Protein AF-A0A7W0F7J7-F1 (afdb_monomer_lite)

Foldseek 3Di:
DVVLVVLLVLLLVCVPPPPDSVVCLVVVCVVVVVPDDDPSVVSVVVSVVVNVVVVCVVCVVVVVVVD

Sequence (67 aa):
MVEAIILGIVQGLTEFLPVSSTAHLILLPWFFGWKGDIDSLTFDVALHAGTLLALISCFWKDWVEIL

pLDDT: mean 84.08, std 8.86, range [56.88, 94.62]

Radius of gyration: 13.94 Å; chains: 1; bounding box: 30×20×40 Å

Structure (mmCIF, N/CA/C/O backbone):
data_AF-A0A7W0F7J7-F1
#
_entry.id   AF-A0A7W0F7J7-F1
#
loop_
_atom_site.group_PDB
_atom_site.id
_atom_site.type_symbol
_atom_site.label_atom_id
_atom_site.label_alt_id
_atom_site.label_comp_id
_atom_site.label_asym_id
_atom_site.label_entity_id
_atom_site.label_seq_id
_atom_site.pdbx_PDB_ins_code
_atom_site.Cartn_x
_atom_site.Cartn_y
_atom_site.Cartn_z
_atom_site.occupancy
_atom_site.B_iso_or_equiv
_atom_site.auth_seq_id
_atom_site.auth_comp_id
_atom_site.auth_asym_id
_atom_site.auth_atom_id
_atom_site.pdbx_PDB_model_num
ATOM 1 N N . MET A 1 1 ? 7.574 6.296 -13.089 1.00 70.94 1 MET A N 1
ATOM 2 C CA . MET A 1 1 ? 6.326 6.900 -12.514 1.00 70.94 1 MET A CA 1
ATOM 3 C C . MET A 1 1 ? 5.138 5.956 -12.656 1.00 70.94 1 MET A C 1
ATOM 5 O O . MET A 1 1 ? 4.415 5.763 -11.688 1.00 70.94 1 MET A O 1
ATOM 9 N N . VAL A 1 2 ? 4.966 5.321 -13.821 1.00 82.06 2 VAL A N 1
ATOM 10 C CA . VAL A 1 2 ? 4.001 4.223 -13.989 1.00 82.06 2 VAL A CA 1
ATOM 11 C C . VAL A 1 2 ? 4.389 3.008 -13.132 1.00 82.06 2 VAL A C 1
ATOM 13 O O . VAL A 1 2 ? 3.505 2.427 -12.509 1.00 82.06 2 VAL A O 1
ATOM 16 N N . GLU A 1 3 ? 5.685 2.683 -12.993 1.00 82.06 3 GLU A N 1
ATOM 17 C CA . GLU A 1 3 ? 6.127 1.591 -12.105 1.00 82.06 3 GLU A CA 1
ATOM 18 C C . GLU A 1 3 ? 5.708 1.830 -10.654 1.00 82.06 3 GLU A C 1
ATOM 20 O O . GLU A 1 3 ? 5.177 0.934 -10.011 1.00 82.06 3 GLU A O 1
ATOM 25 N N . ALA A 1 4 ? 5.891 3.055 -10.152 1.00 83.38 4 ALA A N 1
ATOM 26 C CA . ALA A 1 4 ? 5.560 3.410 -8.774 1.00 83.38 4 ALA A CA 1
ATOM 27 C C . ALA A 1 4 ? 4.061 3.249 -8.472 1.00 83.38 4 ALA A C 1
ATOM 29 O O . ALA A 1 4 ? 3.697 2.795 -7.391 1.00 83.38 4 ALA A O 1
ATOM 30 N N . ILE A 1 5 ? 3.191 3.571 -9.437 1.00 86.62 5 ILE A N 1
ATOM 31 C CA . ILE A 1 5 ? 1.742 3.359 -9.308 1.00 86.62 5 ILE A CA 1
ATOM 32 C C . ILE A 1 5 ? 1.428 1.860 -9.266 1.00 86.62 5 ILE A C 1
ATOM 34 O O . ILE A 1 5 ? 0.664 1.421 -8.409 1.00 86.62 5 ILE A O 1
ATOM 38 N N . ILE A 1 6 ? 2.033 1.067 -10.156 1.00 87.38 6 ILE A N 1
ATOM 39 C CA . ILE A 1 6 ? 1.825 -0.387 -10.204 1.00 87.38 6 ILE A CA 1
ATOM 40 C C . ILE A 1 6 ? 2.291 -1.038 -8.898 1.00 87.38 6 ILE A C 1
ATOM 42 O O . ILE A 1 6 ? 1.533 -1.785 -8.285 1.00 87.38 6 ILE A O 1
ATOM 46 N N . LEU A 1 7 ? 3.505 -0.724 -8.443 1.00 87.69 7 LEU A N 1
ATOM 47 C CA . LEU A 1 7 ? 4.063 -1.260 -7.202 1.00 87.69 7 LEU A CA 1
ATOM 48 C C . LEU A 1 7 ? 3.269 -0.798 -5.976 1.00 87.69 7 LEU A C 1
ATOM 50 O O . LEU A 1 7 ? 3.055 -1.591 -5.067 1.00 87.69 7 LEU A O 1
ATOM 54 N N . GLY A 1 8 ? 2.759 0.437 -5.973 1.00 87.69 8 GLY A N 1
ATOM 55 C CA . GLY A 1 8 ? 1.878 0.927 -4.914 1.00 87.69 8 GLY A CA 1
ATOM 56 C C . GLY A 1 8 ? 0.548 0.180 -4.839 1.00 87.69 8 GLY A C 1
ATOM 57 O O . GLY A 1 8 ? 0.113 -0.185 -3.748 1.00 87.69 8 GLY A O 1
ATOM 58 N N . ILE A 1 9 ? -0.072 -0.116 -5.986 1.00 89.12 9 ILE A N 1
ATOM 59 C CA . ILE A 1 9 ? -1.283 -0.949 -6.043 1.00 89.12 9 ILE A CA 1
ATOM 60 C C . ILE A 1 9 ? -0.972 -2.367 -5.553 1.00 89.12 9 ILE A C 1
ATOM 62 O O . ILE A 1 9 ? -1.723 -2.919 -4.752 1.00 89.12 9 ILE A O 1
ATOM 66 N N . VAL A 1 10 ? 0.139 -2.953 -6.002 1.00 89.06 10 VAL A N 1
ATOM 67 C CA . VAL A 1 10 ? 0.543 -4.305 -5.599 1.00 89.06 10 VAL A CA 1
ATOM 68 C C . VAL A 1 10 ? 0.821 -4.371 -4.103 1.00 89.06 10 VAL A C 1
ATOM 70 O O . VAL A 1 10 ? 0.291 -5.268 -3.455 1.00 89.06 10 VAL A O 1
ATOM 73 N N . GLN A 1 11 ? 1.569 -3.426 -3.530 1.00 89.31 11 GLN A N 1
ATOM 74 C CA . GLN A 1 11 ? 1.772 -3.356 -2.082 1.00 89.31 11 GLN A CA 1
ATOM 75 C C . GLN A 1 11 ? 0.433 -3.228 -1.360 1.00 89.31 11 GLN A C 1
ATOM 77 O O . GLN A 1 11 ? 0.144 -4.012 -0.464 1.00 89.31 11 GLN A O 1
ATOM 82 N N . GLY A 1 12 ? -0.405 -2.274 -1.767 1.00 88.12 12 GLY A N 1
ATOM 83 C CA . GLY A 1 12 ? -1.698 -2.049 -1.130 1.00 88.12 12 GLY A CA 1
ATOM 84 C C . GLY A 1 12 ? -2.599 -3.283 -1.149 1.00 88.12 12 GLY A 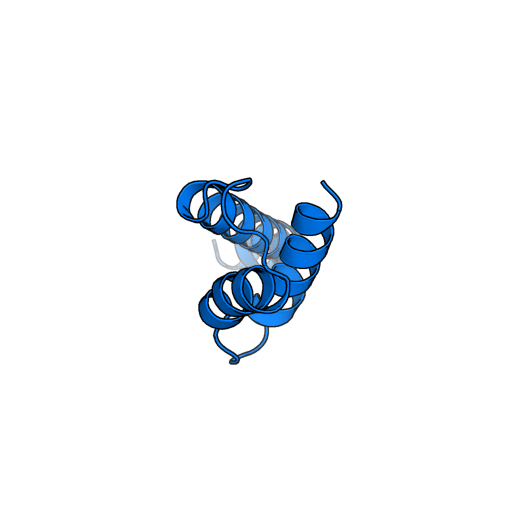C 1
ATOM 85 O O . GLY A 1 12 ? -3.358 -3.475 -0.215 1.00 88.12 12 GLY A O 1
ATOM 86 N N . LEU A 1 13 ? -2.509 -4.143 -2.166 1.00 87.62 13 LEU A N 1
ATOM 87 C CA . LEU A 1 13 ? -3.274 -5.393 -2.225 1.00 87.62 13 LEU A CA 1
ATOM 88 C C . LEU A 1 13 ? -2.602 -6.538 -1.457 1.00 87.62 13 LEU A C 1
ATOM 90 O O . LEU A 1 13 ? -3.278 -7.299 -0.768 1.00 87.62 13 LEU A O 1
ATOM 94 N N . THR A 1 14 ? -1.286 -6.685 -1.596 1.00 87.94 14 THR A N 1
ATOM 95 C CA . THR A 1 14 ? -0.526 -7.814 -1.039 1.00 87.94 14 THR A CA 1
ATOM 96 C C . THR A 1 14 ? -0.200 -7.660 0.439 1.00 87.94 14 THR A C 1
ATOM 98 O O . THR A 1 14 ? 0.019 -8.672 1.087 1.00 87.94 14 THR A O 1
ATOM 101 N N . GLU A 1 15 ? -0.221 -6.449 0.992 1.00 86.94 15 GLU A N 1
ATOM 102 C CA . GLU A 1 15 ? 0.025 -6.214 2.421 1.00 86.94 15 GLU A CA 1
ATOM 103 C C . GLU A 1 15 ? -1.103 -6.777 3.301 1.00 86.94 15 GLU A C 1
ATOM 105 O O . GLU A 1 15 ? -0.861 -7.278 4.396 1.00 86.94 15 GLU A O 1
ATOM 110 N N . PHE A 1 16 ? -2.346 -6.752 2.808 1.00 81.69 16 PHE A N 1
ATOM 111 C CA . PHE A 1 16 ? -3.504 -7.313 3.519 1.00 81.69 16 PHE A CA 1
ATOM 112 C C . PHE A 1 16 ? -3.696 -8.814 3.275 1.00 81.69 16 PHE A C 1
ATOM 114 O O . PHE A 1 16 ? -4.514 -9.452 3.940 1.00 81.69 16 PHE A O 1
ATOM 121 N N . LEU A 1 17 ? -2.970 -9.384 2.313 1.00 82.94 17 LEU A N 1
ATOM 122 C CA . LEU A 1 17 ? -3.028 -10.798 1.966 1.00 82.94 17 LEU A CA 1
ATOM 123 C C . LEU A 1 17 ? -1.790 -11.513 2.535 1.00 82.94 17 LEU A C 1
ATOM 125 O O . LEU A 1 17 ? -0.686 -10.982 2.468 1.00 82.94 17 LEU A O 1
ATOM 129 N N . PRO A 1 18 ? -1.901 -12.750 3.048 1.00 77.69 18 PRO A N 1
ATOM 130 C CA . PRO A 1 18 ? -0.754 -13.502 3.564 1.00 77.69 18 PRO A CA 1
ATOM 131 C C . PRO A 1 18 ? 0.102 -14.083 2.419 1.00 77.69 18 PRO A C 1
ATOM 133 O O . PRO A 1 18 ? 0.278 -15.296 2.314 1.00 77.69 18 PRO A O 1
ATOM 136 N N . VAL A 1 19 ? 0.600 -13.226 1.521 1.00 77.38 19 VAL A N 1
ATOM 137 C CA . VAL A 1 19 ? 1.267 -13.608 0.259 1.00 77.38 19 VAL A CA 1
ATOM 138 C C . VAL A 1 19 ? 2.698 -13.072 0.110 1.00 77.38 19 VAL A C 1
ATOM 140 O O . VAL A 1 19 ? 3.280 -13.205 -0.959 1.00 77.38 19 VAL A O 1
ATOM 143 N N . SER A 1 20 ? 3.314 -12.548 1.177 1.00 81.19 20 SER A N 1
ATOM 144 C CA . SER A 1 20 ? 4.643 -11.903 1.160 1.00 81.19 20 SER A CA 1
ATOM 145 C C . SER A 1 20 ? 4.706 -10.708 0.195 1.00 81.19 20 SER A C 1
ATOM 147 O O . SER A 1 20 ? 4.981 -10.845 -1.003 1.00 81.19 20 SER A O 1
ATOM 149 N N . SER A 1 21 ? 4.459 -9.509 0.724 1.00 76.81 21 SER A N 1
ATOM 150 C CA . SER A 1 21 ? 4.472 -8.251 -0.032 1.00 76.81 21 SER A CA 1
ATOM 151 C C . SER A 1 21 ? 5.864 -7.929 -0.600 1.00 76.81 21 SER A C 1
ATOM 153 O O . SER A 1 21 ? 5.999 -7.633 -1.790 1.00 76.81 21 SER A O 1
ATOM 155 N N . THR A 1 22 ? 6.930 -8.151 0.181 1.00 79.31 22 THR A N 1
ATOM 156 C CA . THR A 1 2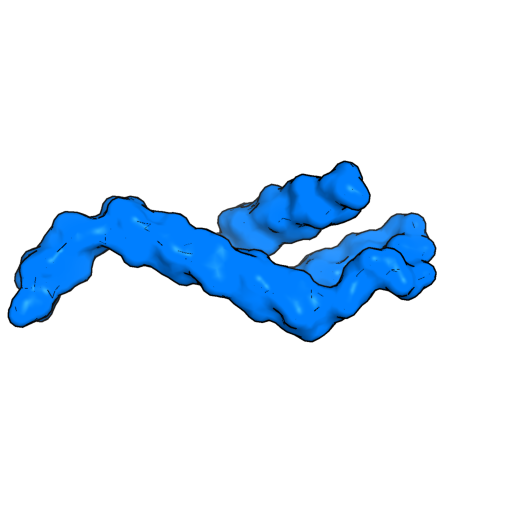2 ? 8.332 -7.977 -0.256 1.00 79.31 22 THR A CA 1
ATOM 157 C C . THR A 1 22 ? 8.697 -8.845 -1.464 1.00 79.31 22 THR A C 1
ATOM 159 O O . THR A 1 22 ? 9.422 -8.402 -2.353 1.00 79.31 22 THR A O 1
ATOM 162 N N . ALA A 1 23 ? 8.183 -10.079 -1.540 1.00 80.81 23 ALA A N 1
ATOM 163 C CA . ALA A 1 23 ? 8.473 -10.957 -2.672 1.00 80.81 23 ALA A CA 1
ATOM 164 C C . ALA A 1 23 ? 7.948 -10.362 -3.986 1.00 80.81 23 ALA A C 1
ATOM 166 O O . ALA A 1 23 ? 8.661 -10.370 -4.986 1.00 80.81 23 ALA A O 1
ATOM 167 N N . HIS A 1 24 ? 6.740 -9.796 -3.977 1.00 83.75 24 HIS A N 1
ATOM 168 C CA . HIS A 1 24 ? 6.122 -9.203 -5.162 1.00 83.75 24 HIS A CA 1
ATOM 169 C C . HIS A 1 24 ? 6.806 -7.898 -5.583 1.00 83.75 24 HIS A C 1
ATOM 171 O O . HIS A 1 24 ? 7.011 -7.685 -6.780 1.00 83.75 24 HIS A O 1
ATOM 177 N N . LEU A 1 25 ? 7.218 -7.068 -4.619 1.00 79.31 25 LEU A N 1
ATOM 178 C CA . LEU A 1 25 ? 7.961 -5.833 -4.885 1.00 79.31 25 LEU A CA 1
ATOM 179 C C . LEU A 1 25 ? 9.356 -6.075 -5.472 1.00 79.31 25 LEU A C 1
ATOM 181 O O . LEU A 1 25 ? 9.844 -5.231 -6.212 1.00 79.31 25 LEU A O 1
ATOM 185 N N . ILE A 1 26 ? 9.971 -7.235 -5.224 1.00 80.75 26 ILE A N 1
ATOM 186 C CA . ILE A 1 26 ? 11.259 -7.613 -5.831 1.00 80.75 26 ILE A CA 1
ATOM 187 C C . ILE A 1 26 ? 11.055 -8.362 -7.159 1.00 80.75 26 ILE A C 1
ATOM 189 O O . ILE A 1 26 ? 11.768 -8.113 -8.135 1.00 80.75 26 ILE A O 1
ATOM 193 N N . LEU A 1 27 ? 10.078 -9.274 -7.227 1.00 82.38 27 LEU A N 1
ATOM 194 C CA . LEU A 1 27 ? 9.817 -10.103 -8.411 1.00 82.38 27 LEU A CA 1
ATOM 195 C C . LEU A 1 27 ? 9.274 -9.302 -9.593 1.00 82.38 27 LEU A C 1
ATOM 197 O O . LEU A 1 27 ? 9.671 -9.579 -10.723 1.00 82.38 27 LEU A O 1
ATOM 201 N N . LEU A 1 28 ? 8.390 -8.325 -9.369 1.00 83.38 28 LEU A N 1
ATOM 202 C CA . LEU A 1 28 ? 7.793 -7.544 -10.457 1.00 83.38 28 LEU A CA 1
ATOM 203 C C . LEU A 1 28 ? 8.833 -6.686 -11.200 1.00 83.38 28 LEU A C 1
ATOM 205 O O . LEU A 1 28 ? 8.945 -6.849 -12.417 1.00 83.38 28 LEU A O 1
ATOM 209 N N . PRO A 1 29 ? 9.655 -5.851 -10.533 1.00 80.12 29 PRO A N 1
ATOM 210 C CA . PRO A 1 29 ? 10.731 -5.120 -11.200 1.00 80.12 29 PRO A CA 1
ATOM 211 C C . PRO A 1 29 ? 11.743 -6.047 -11.871 1.00 80.12 29 PRO A C 1
ATOM 213 O O . PRO A 1 29 ? 12.232 -5.741 -12.957 1.00 80.12 29 PRO A O 1
ATOM 216 N N . TRP A 1 30 ? 12.039 -7.201 -11.263 1.00 80.56 30 TRP A N 1
ATOM 217 C CA . TRP A 1 30 ? 12.944 -8.184 -11.853 1.00 80.56 30 TRP A CA 1
ATOM 218 C C . TRP A 1 30 ? 12.374 -8.809 -13.135 1.00 80.56 30 TRP A C 1
ATOM 220 O O . TRP A 1 30 ? 13.091 -8.905 -14.131 1.00 80.56 30 TRP A O 1
ATOM 230 N N . PHE A 1 31 ? 11.089 -9.172 -13.140 1.00 83.12 31 PHE A N 1
ATOM 231 C CA . PHE A 1 31 ? 10.398 -9.755 -14.293 1.00 83.12 31 PHE A CA 1
ATOM 232 C C . PHE A 1 31 ? 10.237 -8.756 -15.447 1.00 83.12 31 PHE A C 1
ATOM 234 O O . PHE A 1 31 ? 10.445 -9.113 -16.605 1.00 83.12 31 PHE A O 1
ATOM 241 N N . PHE A 1 32 ? 9.913 -7.497 -15.138 1.00 80.69 32 PHE A N 1
ATOM 242 C CA . PHE A 1 32 ? 9.763 -6.428 -16.132 1.00 80.69 32 PHE A CA 1
ATOM 243 C C . PHE A 1 32 ? 11.088 -5.750 -16.526 1.00 80.69 32 PHE A C 1
ATOM 245 O O . PHE A 1 32 ? 11.103 -4.910 -17.424 1.00 80.69 32 PHE A O 1
ATOM 252 N N . GLY A 1 33 ? 12.208 -6.121 -15.896 1.00 77.44 33 GLY A N 1
ATOM 253 C CA . GLY A 1 33 ? 13.530 -5.579 -16.210 1.00 77.44 33 GLY A CA 1
ATOM 254 C C . GLY A 1 33 ? 13.768 -4.144 -15.725 1.00 77.44 33 GLY A C 1
ATOM 255 O O . GLY A 1 33 ? 14.663 -3.479 -16.242 1.00 77.44 33 GLY A O 1
ATOM 256 N N . TRP A 1 34 ? 13.016 -3.670 -14.728 1.00 80.00 34 TRP A N 1
ATOM 257 C CA . TRP A 1 34 ? 13.119 -2.333 -14.123 1.00 80.00 34 TRP A CA 1
ATOM 258 C C . TRP A 1 34 ? 14.355 -2.200 -13.212 1.00 80.00 34 TRP A C 1
ATOM 260 O O . TRP A 1 34 ? 14.258 -1.946 -12.011 1.00 80.00 34 TRP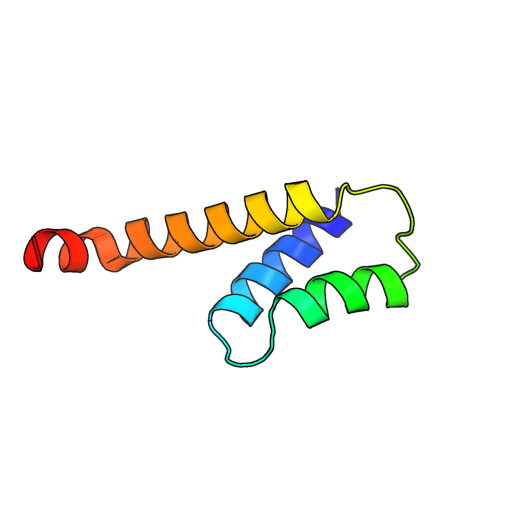 A O 1
ATOM 270 N N . LYS A 1 35 ? 15.550 -2.434 -13.766 1.00 59.09 35 LYS A N 1
ATOM 271 C CA . LYS A 1 35 ? 16.820 -2.337 -13.035 1.00 59.09 35 LYS A CA 1
ATOM 272 C C . LYS A 1 35 ? 17.323 -0.890 -13.011 1.00 59.09 35 LYS A C 1
ATOM 274 O O . LYS A 1 35 ? 17.869 -0.431 -14.006 1.00 59.09 35 LYS A O 1
ATOM 279 N N . GLY A 1 36 ? 17.249 -0.238 -11.847 1.00 59.09 36 GLY A N 1
ATOM 280 C CA . GLY A 1 36 ? 18.070 0.942 -11.531 1.00 59.09 36 GLY A CA 1
ATOM 281 C C . GLY A 1 36 ? 17.350 2.277 -11.318 1.00 59.09 36 GLY A C 1
ATOM 282 O O . GLY A 1 36 ? 18.021 3.234 -10.952 1.00 59.09 36 GLY A O 1
ATOM 283 N N . ASP A 1 37 ? 16.027 2.358 -11.486 1.00 56.88 37 ASP A N 1
ATOM 284 C CA . ASP A 1 37 ? 15.298 3.640 -11.403 1.00 56.88 37 ASP A CA 1
ATOM 285 C C . ASP A 1 37 ? 14.691 3.954 -10.026 1.00 56.88 37 ASP A C 1
ATOM 287 O O . ASP A 1 37 ? 14.266 5.081 -9.772 1.00 56.88 37 ASP A O 1
ATOM 291 N N . ILE A 1 38 ? 14.632 2.974 -9.121 1.00 60.19 38 ILE A N 1
ATOM 292 C CA . ILE A 1 38 ? 13.928 3.101 -7.843 1.00 60.19 38 ILE A CA 1
ATOM 293 C C . ILE A 1 38 ? 14.845 2.583 -6.739 1.00 60.19 38 ILE A C 1
ATOM 295 O O . ILE A 1 38 ? 15.272 1.428 -6.778 1.00 60.19 38 ILE A O 1
ATOM 299 N N . ASP A 1 39 ? 15.163 3.433 -5.762 1.00 65.44 39 ASP A N 1
ATOM 300 C CA . ASP A 1 39 ? 15.823 2.988 -4.536 1.00 65.44 39 ASP A CA 1
ATOM 301 C C . ASP A 1 39 ? 14.863 2.066 -3.778 1.00 65.44 39 ASP A C 1
ATOM 303 O O . ASP A 1 39 ? 13.943 2.526 -3.098 1.00 65.44 39 ASP A O 1
ATOM 307 N N . SER A 1 40 ? 15.048 0.758 -3.974 1.00 71.81 40 SER A N 1
ATOM 308 C CA . SER A 1 40 ? 14.104 -0.271 -3.540 1.00 71.81 40 SER A CA 1
ATOM 309 C C . SER A 1 40 ? 13.856 -0.199 -2.036 1.00 71.81 40 SER A C 1
ATOM 311 O O . SER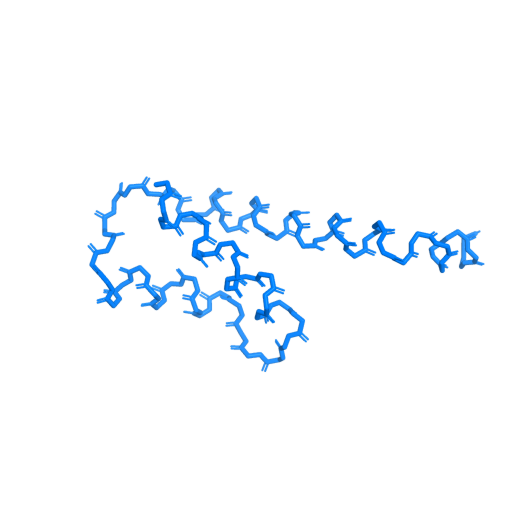 A 1 40 ? 12.723 -0.341 -1.608 1.00 71.81 40 SER A O 1
ATOM 313 N N . LEU A 1 41 ? 14.871 0.118 -1.224 1.00 78.31 41 LEU A N 1
ATOM 314 C CA . LEU A 1 41 ? 14.699 0.171 0.227 1.00 78.31 41 LEU A CA 1
ATOM 315 C C . LEU A 1 41 ? 13.847 1.371 0.66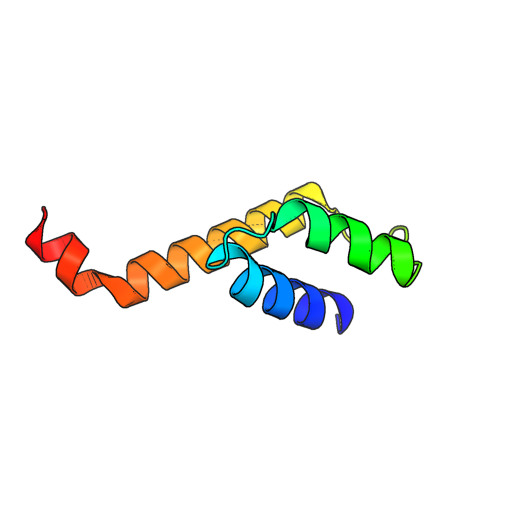3 1.00 78.31 41 LEU A C 1
ATOM 317 O O . LEU A 1 41 ? 12.880 1.213 1.406 1.00 78.31 41 LEU A O 1
ATOM 321 N N . THR A 1 42 ? 14.190 2.576 0.202 1.00 84.00 42 THR A N 1
ATOM 322 C CA . THR A 1 42 ? 13.454 3.798 0.563 1.00 84.00 42 THR A CA 1
ATOM 323 C C . THR A 1 42 ? 12.021 3.757 0.031 1.00 84.00 42 THR A C 1
ATOM 325 O O . THR A 1 42 ? 11.087 4.181 0.715 1.00 84.00 42 THR A O 1
ATOM 328 N N . PHE A 1 43 ? 11.833 3.211 -1.170 1.00 83.81 43 PHE A N 1
ATOM 329 C CA . PHE A 1 43 ? 10.520 3.049 -1.779 1.00 83.81 43 PHE A CA 1
ATOM 330 C C . PHE A 1 43 ? 9.665 2.004 -1.050 1.00 83.81 43 PHE A C 1
ATOM 332 O O . PHE A 1 43 ? 8.513 2.295 -0.729 1.00 83.81 43 PHE A O 1
ATOM 339 N N . ASP A 1 44 ? 10.230 0.848 -0.695 1.00 85.00 44 ASP A N 1
ATOM 340 C CA . ASP A 1 44 ? 9.529 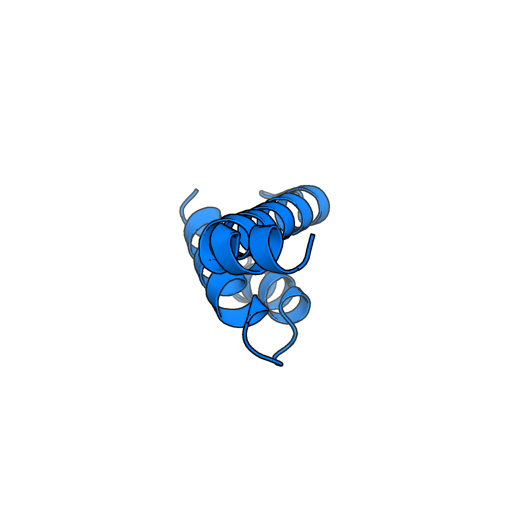-0.187 0.074 1.00 85.00 44 ASP A CA 1
ATOM 341 C C . ASP A 1 44 ? 9.086 0.340 1.447 1.00 85.00 44 ASP A C 1
ATOM 343 O O . ASP A 1 44 ? 7.960 0.083 1.883 1.00 85.00 44 ASP A O 1
ATOM 347 N N . VAL A 1 45 ? 9.937 1.127 2.118 1.00 88.94 45 VAL A N 1
ATOM 348 C CA . VAL A 1 45 ? 9.602 1.767 3.401 1.00 88.94 45 VAL A CA 1
ATOM 349 C C . VAL A 1 45 ? 8.489 2.802 3.230 1.00 88.94 45 VAL A C 1
ATOM 351 O O . VAL A 1 45 ? 7.555 2.828 4.032 1.00 88.94 45 VAL A O 1
ATOM 354 N N . ALA A 1 46 ? 8.546 3.635 2.188 1.00 90.38 46 ALA A N 1
ATOM 355 C CA . ALA A 1 46 ? 7.493 4.612 1.906 1.00 90.38 46 ALA A CA 1
ATOM 356 C C . ALA A 1 46 ? 6.143 3.932 1.617 1.00 90.38 46 ALA A C 1
ATOM 358 O O . ALA A 1 46 ? 5.098 4.394 2.079 1.00 90.38 46 ALA A O 1
ATOM 359 N N . LEU A 1 47 ? 6.171 2.808 0.901 1.00 90.19 47 LEU A N 1
ATOM 360 C CA . LEU A 1 47 ? 5.001 1.990 0.611 1.00 90.19 47 LEU A CA 1
ATOM 361 C C . LEU A 1 47 ? 4.393 1.366 1.879 1.00 90.19 47 LEU A C 1
ATOM 363 O O . LEU A 1 47 ? 3.181 1.475 2.076 1.00 90.19 47 LEU A O 1
ATOM 367 N N . HIS A 1 48 ? 5.212 0.802 2.773 1.00 90.81 48 HIS A N 1
ATOM 368 C CA . HIS A 1 48 ? 4.746 0.299 4.076 1.00 90.81 48 HIS A CA 1
ATOM 369 C C . HIS A 1 48 ? 4.213 1.419 4.981 1.00 90.81 48 HIS A C 1
ATOM 371 O O . HIS A 1 48 ? 3.217 1.243 5.681 1.00 90.81 48 HIS A O 1
ATOM 377 N N . ALA A 1 49 ? 4.834 2.601 4.966 1.00 93.06 49 ALA A N 1
ATOM 378 C CA . ALA A 1 49 ? 4.314 3.754 5.696 1.00 93.06 49 ALA A CA 1
ATOM 379 C C . ALA A 1 49 ? 2.934 4.177 5.160 1.00 93.06 49 ALA A C 1
ATOM 381 O O . ALA A 1 49 ? 2.041 4.514 5.938 1.00 93.06 49 ALA A O 1
ATOM 382 N N . GLY A 1 50 ? 2.736 4.110 3.840 1.00 92.38 50 GLY A N 1
ATOM 383 C CA . GLY A 1 50 ? 1.447 4.361 3.201 1.00 92.38 50 GLY A CA 1
ATOM 384 C C . GLY A 1 50 ? 0.359 3.375 3.637 1.00 92.38 50 GLY A C 1
ATOM 385 O O . GLY A 1 50 ? -0.736 3.806 4.005 1.00 92.38 50 GLY A O 1
ATOM 386 N N . THR A 1 51 ? 0.649 2.070 3.652 1.00 91.69 51 THR A N 1
ATOM 387 C CA . THR A 1 51 ? -0.317 1.050 4.104 1.00 91.69 51 THR A CA 1
ATOM 388 C C . THR A 1 51 ? -0.618 1.166 5.598 1.00 91.69 51 THR A C 1
ATOM 390 O O . THR A 1 51 ? -1.779 1.057 5.997 1.00 91.69 51 THR A O 1
ATOM 393 N N . LEU A 1 52 ? 0.386 1.483 6.420 1.00 92.25 52 LEU A N 1
ATOM 394 C CA . LEU A 1 52 ? 0.203 1.765 7.844 1.00 92.25 52 LEU A CA 1
ATOM 395 C C . LEU A 1 52 ? -0.719 2.972 8.072 1.00 92.25 52 LEU A C 1
ATOM 397 O O . LEU A 1 52 ? -1.654 2.893 8.868 1.00 92.25 52 LEU A O 1
ATOM 401 N N . LEU A 1 53 ? -0.495 4.079 7.358 1.00 94.00 53 LEU A N 1
ATOM 402 C CA . LEU A 1 53 ? -1.352 5.266 7.448 1.00 94.00 53 LEU A CA 1
ATOM 403 C C . LEU A 1 53 ? -2.787 4.977 6.998 1.00 94.00 53 LEU A C 1
ATOM 405 O O . LEU A 1 53 ? -3.730 5.477 7.617 1.00 94.00 53 LEU A O 1
ATOM 409 N N . ALA A 1 54 ? -2.962 4.158 5.958 1.00 91.94 54 ALA A N 1
ATOM 410 C CA . ALA A 1 54 ? -4.280 3.720 5.515 1.00 91.94 54 ALA A CA 1
ATOM 411 C C . ALA A 1 54 ? -5.001 2.926 6.617 1.00 91.94 54 ALA A C 1
ATOM 413 O O . ALA A 1 54 ? -6.156 3.222 6.916 1.00 91.94 54 ALA A O 1
ATOM 414 N N . LEU A 1 55 ? -4.311 1.996 7.286 1.00 92.06 55 LEU A N 1
ATOM 415 C CA . LEU A 1 55 ? -4.863 1.241 8.416 1.00 92.06 55 LEU A CA 1
ATOM 416 C C . LEU A 1 55 ? -5.230 2.132 9.604 1.00 92.06 55 LEU A C 1
ATOM 418 O O . LEU A 1 55 ? -6.334 2.017 10.132 1.00 92.06 55 LEU A O 1
ATOM 422 N N . ILE A 1 56 ? -4.339 3.042 10.004 1.00 93.81 56 ILE A N 1
ATOM 423 C CA . ILE A 1 56 ? -4.600 3.986 11.100 1.00 93.81 56 ILE A CA 1
ATOM 424 C C . ILE A 1 56 ? -5.825 4.850 10.783 1.00 93.81 56 ILE A C 1
ATOM 426 O O . ILE A 1 56 ? -6.672 5.058 11.646 1.00 93.81 56 ILE A O 1
ATOM 430 N N . SER A 1 57 ? -5.944 5.324 9.541 1.00 93.25 57 SER A N 1
ATOM 431 C CA . SER A 1 57 ? -7.062 6.173 9.115 1.00 93.25 57 SER A CA 1
ATOM 432 C C . SER A 1 57 ? -8.380 5.397 9.023 1.00 93.25 57 SER A C 1
ATOM 434 O O . SER A 1 57 ? -9.417 5.900 9.451 1.00 93.25 57 SER A O 1
ATOM 436 N N . CYS A 1 58 ? -8.357 4.170 8.490 1.00 92.62 58 CYS A N 1
ATOM 437 C CA . CYS A 1 58 ? -9.545 3.321 8.366 1.00 92.62 58 CYS A CA 1
ATOM 438 C C . CYS A 1 58 ? -10.085 2.869 9.727 1.00 92.62 58 CYS A C 1
ATOM 440 O O . CYS A 1 58 ? -11.291 2.943 9.950 1.00 92.62 58 CYS A O 1
ATOM 442 N N . PHE A 1 59 ? -9.202 2.454 10.636 1.00 92.69 59 PHE A N 1
ATOM 443 C CA . PHE A 1 59 ? -9.557 1.959 11.970 1.00 92.69 59 PHE A CA 1
ATOM 444 C C . PHE A 1 59 ? -9.436 3.043 13.047 1.00 92.69 59 PHE A C 1
ATOM 446 O O . PHE A 1 59 ? -9.322 2.741 14.230 1.00 92.69 59 PHE A O 1
ATOM 453 N N . TRP A 1 60 ? -9.448 4.328 12.666 1.00 92.94 60 TRP A N 1
ATOM 454 C CA . TRP A 1 60 ? -9.226 5.439 13.601 1.00 92.94 60 TRP A CA 1
ATOM 455 C C . TRP A 1 60 ? -10.177 5.398 14.803 1.00 92.94 60 TRP A C 1
ATOM 457 O O . TRP A 1 60 ? -9.779 5.685 15.927 1.00 92.94 60 TRP A O 1
ATOM 467 N N . LYS A 1 61 ? -11.440 5.021 14.573 1.00 91.25 61 LYS A N 1
ATOM 468 C CA . LYS A 1 61 ? -12.441 4.900 15.640 1.00 91.25 61 LYS A CA 1
ATOM 469 C C . LYS A 1 61 ? -12.115 3.762 16.602 1.00 91.25 61 LYS A C 1
ATOM 471 O O . LYS A 1 61 ? -12.169 3.988 17.802 1.00 91.25 61 LYS A O 1
ATOM 476 N N . ASP A 1 62 ? -11.728 2.602 16.080 1.00 92.56 62 ASP A N 1
ATOM 477 C CA . ASP A 1 62 ? -11.344 1.445 16.892 1.00 92.56 62 ASP A CA 1
ATOM 478 C C . ASP A 1 62 ? -10.081 1.749 17.711 1.00 92.56 62 ASP A C 1
ATOM 480 O O . ASP A 1 62 ? -10.010 1.427 18.892 1.00 92.56 62 ASP A O 1
ATOM 484 N N . TRP A 1 63 ? -9.108 2.454 17.119 1.00 91.56 63 TRP A N 1
ATOM 485 C CA . TRP A 1 63 ? -7.913 2.918 17.830 1.00 91.56 63 TRP A CA 1
ATOM 486 C C . TRP A 1 63 ? -8.245 3.854 18.992 1.00 91.56 63 TRP A C 1
ATOM 488 O O . TRP A 1 63 ? -7.652 3.718 20.056 1.00 91.56 63 TRP A O 1
ATOM 498 N N . VAL A 1 64 ? -9.178 4.791 18.799 1.00 93.62 64 VAL A N 1
ATOM 499 C CA . VAL A 1 64 ? -9.624 5.716 19.855 1.00 93.62 64 VAL A CA 1
ATOM 500 C C . VAL A 1 64 ? -10.459 5.003 20.921 1.00 93.62 64 VAL A C 1
ATOM 502 O O . VAL A 1 64 ? -10.438 5.418 22.069 1.00 93.62 64 VAL A O 1
ATOM 505 N N . GLU A 1 65 ? -11.192 3.950 20.567 1.00 94.62 65 GLU A N 1
ATOM 506 C CA . GLU A 1 65 ? -11.971 3.160 21.528 1.00 94.62 65 GLU A CA 1
ATOM 507 C C . GLU A 1 65 ? -11.088 2.263 22.411 1.00 94.62 65 GLU A C 1
ATOM 509 O O . GLU A 1 65 ? -11.412 2.029 23.574 1.00 94.62 65 GLU A O 1
ATOM 514 N N . ILE A 1 66 ? -9.967 1.771 21.875 1.00 91.88 66 ILE A N 1
ATOM 515 C CA . ILE A 1 66 ? -9.012 0.919 22.602 1.00 91.88 66 ILE A CA 1
ATOM 516 C C . ILE A 1 66 ? -8.146 1.716 23.598 1.00 91.88 66 ILE A C 1
ATOM 518 O O . ILE A 1 66 ? -7.612 1.124 24.540 1.00 91.88 66 ILE A O 1
ATOM 522 N N . LEU A 1 67 ? -7.972 3.023 23.379 1.00 85.75 67 LEU A N 1
ATOM 523 C CA . LEU A 1 67 ? -7.005 3.883 24.074 1.00 85.75 67 LEU A CA 1
ATOM 524 C C . LEU A 1 67 ? -7.657 4.705 25.193 1.00 85.75 67 LEU A C 1
ATOM 526 O O . LEU A 1 67 ? -7.074 4.723 26.302 1.00 85.75 67 LEU A O 1
#

Secondary structure (DSSP, 8-state):
-HHHHHHHHHHHHHTTTTS-HHHHHHHHHHHHT--SSS-HHHHHHHHHHHHHHHHHHHTHHHHHHH-